Protein AF-A0ABD1GK56-F1 (afdb_monomer_lite)

Organism: Salvia divinorum (NCBI:txid28513)

Secondary structure (DSSP, 8-state):
-----EEEEEEESS------------------S---GGGSSPPPP-SB-HHHHHHH----TTS----EEEEEETTTEEEEEEE--TTSTTGGGS-TTS----HHHHHHHHHHHHHHHH-

pLDDT: mean 77.88, std 19.67, range [33.94, 94.75]

Sequence (119 aa):
MASSPTFCLRAFKEDPPHFCRQLTSTGDSSSSADTPIELKYPAFPMVMDINQIREILPHRFPFLLVDRVIEYNPGVSAVGIKNVTINDNFFPGHFPERPIMPGVLMVEVSHLIAFVARV

InterPro domains:
  IPR013114 Beta-hydroxydecanoyl thiol ester dehydrase, FabA/FabZ [PF07977] (57-108)
  IPR013114 Beta-hydroxydecanoyl thiol ester dehydrase, FabA/FabZ [PTHR30272] (30-108)
  IPR029069 HotDog domain superfamily [SSF54637] (46-113)

Foldseek 3Di:
DDQFPKDKDKAFDDDDDDPDDDPPPPDDDDDDPDDDPVVVDPDQAFDDAPVRLVVQDVDDPPLPQFGTWRDADAPGMTMTIGGDDCPRPCQCVCPVVDRDDDPVSVVSNNVSRVSVSHD

Radius of gyration: 17.29 Å; chains: 1; bounding box: 46×36×39 Å

Structure (mmCIF, N/CA/C/O backbone):
data_AF-A0ABD1GK56-F1
#
_entry.id   AF-A0ABD1GK56-F1
#
loop_
_atom_site.group_PDB
_atom_site.id
_atom_site.type_symbol
_atom_site.label_atom_id
_atom_site.label_alt_id
_atom_site.label_comp_id
_atom_site.label_asym_id
_atom_site.label_entity_id
_atom_site.label_seq_id
_atom_site.pdbx_PDB_ins_code
_atom_site.Cartn_x
_atom_site.Cartn_y
_atom_site.Cartn_z
_atom_site.occupancy
_atom_site.B_iso_or_equiv
_atom_site.auth_seq_id
_atom_site.auth_comp_id
_atom_site.auth_asym_id
_atom_site.auth_atom_id
_atom_site.pdbx_PDB_model_num
ATOM 1 N N . MET A 1 1 ? -1.661 -14.207 -17.311 1.00 33.94 1 MET A N 1
ATOM 2 C CA . MET A 1 1 ? -2.272 -14.667 -16.045 1.00 33.94 1 MET A CA 1
ATOM 3 C C . MET A 1 1 ? -1.159 -14.892 -15.030 1.00 33.94 1 MET A C 1
ATOM 5 O O . MET A 1 1 ? -0.719 -16.015 -14.847 1.00 33.94 1 MET A O 1
ATOM 9 N N . ALA A 1 2 ? -0.637 -13.818 -14.440 1.00 34.16 2 ALA A N 1
ATOM 10 C CA . ALA A 1 2 ? 0.231 -13.916 -13.274 1.00 34.16 2 ALA A CA 1
ATOM 11 C C . ALA A 1 2 ? -0.659 -13.582 -12.079 1.00 34.16 2 ALA A C 1
ATOM 13 O O . ALA A 1 2 ? -1.199 -12.480 -12.014 1.00 34.16 2 ALA A O 1
ATOM 14 N N . SER A 1 3 ? -0.903 -14.551 -11.201 1.00 39.44 3 SER A N 1
ATOM 15 C CA . SER A 1 3 ? -1.519 -14.285 -9.907 1.00 39.44 3 SER A CA 1
ATOM 16 C C . SER A 1 3 ? -0.588 -13.339 -9.153 1.00 39.44 3 SER A C 1
ATOM 18 O O . SER A 1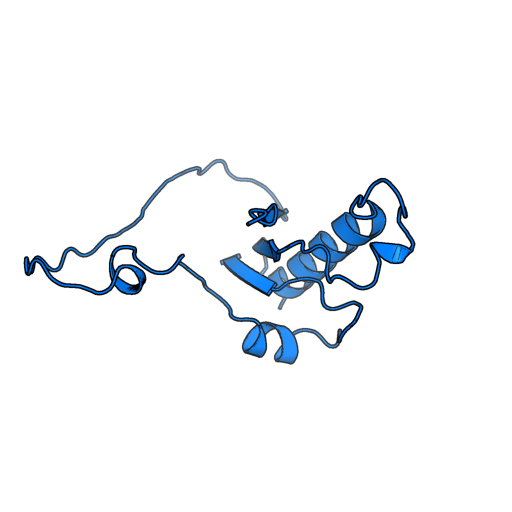 3 ? 0.487 -13.752 -8.718 1.00 39.44 3 SER A O 1
ATOM 20 N N . SER A 1 4 ? -0.960 -12.063 -9.073 1.00 42.34 4 SER A N 1
ATOM 21 C CA . SER A 1 4 ? -0.262 -11.076 -8.256 1.00 42.34 4 SER A CA 1
ATOM 22 C C . SER A 1 4 ? -0.091 -11.629 -6.840 1.00 42.34 4 SER A C 1
ATOM 24 O O . SER A 1 4 ? -1.094 -12.021 -6.240 1.00 42.34 4 SER A O 1
ATOM 26 N N . PRO A 1 5 ? 1.136 -11.707 -6.298 1.00 53.62 5 PRO A N 1
ATOM 27 C CA . PRO A 1 5 ? 1.323 -12.132 -4.923 1.00 53.62 5 PRO A CA 1
ATOM 28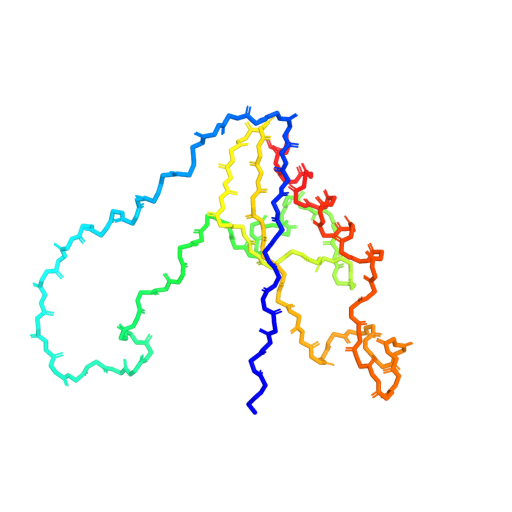 C C . PRO A 1 5 ? 0.653 -11.102 -4.007 1.00 53.62 5 PRO A C 1
ATOM 30 O O . PRO A 1 5 ? 1.059 -9.943 -3.936 1.00 53.62 5 PRO A O 1
ATOM 33 N N . THR A 1 6 ? -0.421 -11.516 -3.343 1.00 55.12 6 THR A N 1
ATOM 34 C CA . THR A 1 6 ? -1.092 -10.725 -2.313 1.00 55.12 6 THR A CA 1
ATOM 35 C C . THR A 1 6 ? -0.255 -10.799 -1.044 1.00 55.12 6 THR A C 1
ATOM 37 O O . THR A 1 6 ? -0.102 -11.877 -0.469 1.00 55.12 6 THR A O 1
ATOM 40 N N . PHE A 1 7 ? 0.299 -9.671 -0.602 1.00 57.84 7 PHE A N 1
ATOM 41 C CA . PHE A 1 7 ? 1.068 -9.620 0.637 1.00 57.84 7 PHE A CA 1
ATOM 42 C C . PHE A 1 7 ? 0.163 -9.117 1.769 1.00 57.84 7 PHE A C 1
ATOM 44 O O . PHE A 1 7 ? -0.370 -8.006 1.715 1.00 57.84 7 PHE A O 1
ATOM 51 N N . CYS A 1 8 ? -0.057 -9.971 2.770 1.00 58.06 8 CYS A N 1
ATOM 52 C CA . CYS A 1 8 ? -0.861 -9.669 3.952 1.00 58.06 8 CYS A CA 1
ATOM 53 C C . CYS A 1 8 ? 0.072 -9.222 5.081 1.00 58.06 8 CYS A C 1
ATOM 55 O O . CYS A 1 8 ? 0.890 -10.011 5.551 1.00 58.06 8 CYS A O 1
ATOM 57 N N . LEU A 1 9 ? -0.044 -7.965 5.510 1.00 60.28 9 LEU A N 1
ATOM 58 C CA . LEU A 1 9 ? 0.774 -7.374 6.571 1.00 60.28 9 LEU A CA 1
ATOM 59 C C . LEU A 1 9 ? -0.085 -7.131 7.812 1.00 60.28 9 LEU A C 1
ATOM 61 O O . LEU A 1 9 ? -1.179 -6.573 7.726 1.00 60.28 9 LEU A O 1
ATOM 65 N N . ARG A 1 10 ? 0.423 -7.550 8.972 1.00 62.69 10 ARG A N 1
ATOM 66 C CA . ARG A 1 10 ? -0.254 -7.457 10.270 1.00 62.69 10 ARG A CA 1
ATOM 67 C C . ARG A 1 10 ? 0.582 -6.600 11.217 1.00 62.69 10 ARG A C 1
ATOM 69 O O . ARG A 1 10 ? 1.753 -6.903 11.423 1.00 62.69 10 ARG A O 1
ATOM 76 N N . ALA A 1 11 ? -0.014 -5.543 11.768 1.00 62.75 11 ALA A N 1
ATOM 77 C CA . ALA A 1 11 ? 0.618 -4.655 12.745 1.00 62.75 11 ALA A CA 1
ATOM 78 C C . ALA A 1 11 ? -0.034 -4.844 14.126 1.00 62.75 11 ALA A C 1
ATOM 80 O O . ALA A 1 11 ? -1.258 -4.757 14.239 1.00 62.75 11 ALA A O 1
ATOM 81 N N . PHE A 1 12 ? 0.774 -5.090 15.164 1.00 56.38 12 PHE A N 1
ATOM 82 C CA . PHE A 1 12 ? 0.336 -5.344 16.544 1.00 56.38 12 PHE A CA 1
ATOM 83 C C . PHE A 1 12 ? 0.973 -4.377 17.540 1.00 56.38 12 PHE A C 1
ATOM 85 O O . PHE A 1 12 ? 2.115 -3.958 17.353 1.00 56.38 12 PHE A O 1
ATOM 92 N N . LYS A 1 13 ? 0.245 -4.075 18.623 1.00 48.84 13 LYS A N 1
ATOM 93 C CA . LYS A 1 13 ? 0.765 -3.344 19.782 1.00 48.84 13 LYS A CA 1
ATOM 94 C C . LYS A 1 13 ? 1.224 -4.256 20.931 1.00 48.84 13 LYS A C 1
ATOM 96 O O . LYS A 1 13 ? 2.251 -3.951 21.509 1.00 48.84 13 LYS A O 1
ATOM 101 N N . GLU A 1 14 ? 0.518 -5.351 21.219 1.00 42.97 14 GLU A N 1
ATOM 102 C CA . GLU A 1 14 ? 0.865 -6.430 22.171 1.00 42.97 14 GLU A CA 1
ATOM 103 C C . GLU A 1 14 ? -0.010 -7.660 21.813 1.00 42.97 14 GLU A C 1
ATOM 105 O O . GLU A 1 14 ? -1.193 -7.487 21.503 1.00 42.97 14 GLU A O 1
ATOM 110 N N . ASP A 1 15 ? 0.544 -8.880 21.824 1.00 51.22 15 ASP A N 1
ATOM 111 C CA . ASP A 1 15 ? -0.166 -10.124 21.461 1.00 51.22 15 ASP A CA 1
ATOM 112 C C . ASP A 1 15 ? -1.024 -10.683 22.614 1.00 51.22 15 ASP A C 1
ATOM 114 O O . ASP A 1 15 ? -0.551 -10.816 23.745 1.00 51.22 15 ASP A O 1
ATOM 118 N N . PRO A 1 16 ? -2.230 -11.193 22.307 1.00 45.28 16 PRO A N 1
ATOM 119 C CA . PRO A 1 16 ? -2.658 -12.469 22.875 1.00 45.28 16 PRO A CA 1
ATOM 120 C C . PRO A 1 16 ? -2.945 -13.518 21.778 1.00 45.28 16 PRO A C 1
ATOM 122 O O . PRO A 1 16 ? -3.365 -13.181 20.666 1.00 45.28 16 PRO A O 1
ATOM 125 N N . PRO A 1 17 ? -2.748 -14.821 22.068 1.00 54.50 17 PRO A N 1
ATOM 126 C CA . PRO A 1 17 ? -2.820 -15.880 21.073 1.00 54.50 17 PRO A CA 1
ATOM 127 C C . PRO A 1 17 ? -4.272 -16.301 20.844 1.00 54.50 17 PRO A C 1
ATOM 129 O O . PRO A 1 17 ? -4.761 -17.238 21.466 1.00 54.50 17 PRO A O 1
ATOM 132 N N . HIS A 1 18 ? -4.959 -15.660 19.903 1.00 39.25 18 HIS A N 1
ATOM 133 C CA . HIS A 1 18 ? -6.221 -16.187 19.383 1.00 39.25 18 HIS A CA 1
ATOM 134 C C . HIS A 1 18 ? -6.215 -16.201 17.858 1.00 39.25 18 HIS A C 1
ATOM 136 O O . HIS A 1 18 ? -6.817 -15.385 17.168 1.00 39.25 18 HIS A O 1
ATOM 142 N N . PHE A 1 19 ? -5.541 -17.220 17.330 1.00 57.88 19 PHE A N 1
ATOM 143 C CA . PHE A 1 19 ? -5.959 -17.854 16.091 1.00 57.88 19 PHE A CA 1
ATOM 144 C C . PHE A 1 19 ? -7.315 -18.530 16.356 1.00 57.88 19 PHE A C 1
ATOM 146 O O . PHE A 1 19 ? -7.363 -19.656 16.841 1.00 57.88 19 PHE A O 1
ATOM 153 N N . CYS A 1 20 ? -8.429 -17.842 16.096 1.00 39.88 20 CYS A N 1
ATOM 154 C CA . CYS A 1 20 ? -9.743 -18.484 16.050 1.00 39.88 20 CYS A CA 1
ATOM 155 C C . CYS A 1 20 ? -10.507 -18.022 14.812 1.00 39.88 20 CYS A C 1
ATOM 157 O O . CYS A 1 20 ? -11.093 -16.948 14.737 1.00 39.88 20 CYS A O 1
ATOM 159 N N . ARG A 1 21 ? -10.431 -18.895 13.814 1.00 62.25 21 ARG A N 1
ATOM 160 C CA . ARG A 1 21 ? -11.257 -18.984 12.619 1.00 62.25 21 ARG A CA 1
ATOM 161 C C . ARG A 1 21 ? -12.745 -18.920 12.987 1.00 62.25 21 ARG A C 1
ATOM 163 O O . ARG A 1 21 ? -13.291 -19.915 13.451 1.00 62.25 21 ARG A O 1
ATOM 170 N N . GLN A 1 22 ? -13.428 -17.833 12.648 1.00 39.88 22 GLN A N 1
ATOM 171 C CA . GLN A 1 22 ? -14.872 -17.880 12.424 1.00 39.88 22 GLN A CA 1
ATOM 172 C C . GLN A 1 22 ? -15.245 -17.112 11.154 1.00 39.88 22 GLN A C 1
ATOM 174 O O . GLN A 1 22 ? -15.504 -15.915 11.158 1.00 39.88 22 GLN A O 1
ATOM 179 N N . LEU A 1 23 ? -15.321 -17.862 10.053 1.00 42.66 23 LEU A N 1
ATOM 180 C CA . LEU A 1 23 ? -16.298 -17.588 9.009 1.00 42.66 23 LEU A CA 1
ATOM 181 C C . LEU A 1 23 ? -17.662 -17.927 9.616 1.00 42.66 23 LEU A C 1
ATOM 183 O O . LEU A 1 23 ? -18.062 -19.090 9.614 1.00 42.66 23 LEU A O 1
ATOM 187 N N . THR A 1 24 ? -18.374 -16.954 10.177 1.00 39.56 24 THR A N 1
ATOM 188 C CA . THR A 1 24 ? -19.814 -17.125 10.384 1.00 39.56 24 THR A CA 1
ATOM 189 C C . THR A 1 24 ? -20.487 -16.933 9.035 1.00 39.56 24 THR A C 1
ATOM 191 O O . THR A 1 24 ? -20.964 -15.853 8.699 1.00 39.56 24 THR A O 1
ATOM 194 N N . SER A 1 25 ? -20.486 -17.998 8.236 1.00 39.88 25 SER A N 1
ATOM 195 C CA . SER A 1 25 ? -21.480 -18.181 7.193 1.00 39.88 25 SER A CA 1
ATOM 196 C C . SER A 1 25 ? -22.819 -18.396 7.896 1.00 39.88 25 SER A C 1
ATOM 198 O O . SER A 1 25 ? -23.124 -19.512 8.320 1.00 39.88 25 SER A O 1
ATOM 200 N N . THR A 1 26 ? -23.618 -17.343 8.065 1.00 38.53 26 THR A N 1
ATOM 201 C CA . THR A 1 26 ? -25.067 -17.543 8.135 1.00 38.53 26 THR A CA 1
ATOM 202 C C . THR A 1 26 ? -25.458 -18.096 6.776 1.00 38.53 26 THR A C 1
ATOM 204 O O . THR A 1 26 ? -25.407 -17.397 5.765 1.00 38.53 26 THR A O 1
ATOM 207 N N . GLY A 1 27 ? -25.674 -19.408 6.741 1.00 44.19 27 GLY A N 1
ATOM 208 C CA . GLY A 1 27 ? -26.111 -20.094 5.546 1.00 44.19 27 GLY A CA 1
ATOM 209 C C . GLY A 1 27 ? -27.515 -19.635 5.200 1.00 44.19 27 GLY A C 1
ATOM 210 O O . GLY A 1 27 ? -28.435 -19.914 5.958 1.00 44.19 27 GLY A O 1
ATOM 211 N N . ASP A 1 28 ? -27.654 -19.010 4.038 1.00 36.00 28 ASP A N 1
ATOM 212 C CA . ASP A 1 28 ? -28.889 -19.085 3.279 1.00 36.00 28 ASP A CA 1
ATOM 213 C C . ASP A 1 28 ? -28.677 -20.083 2.145 1.00 36.00 28 ASP A C 1
ATOM 215 O O . ASP A 1 28 ? -27.941 -19.880 1.178 1.00 36.00 28 ASP A O 1
ATOM 219 N N . SER A 1 29 ? -29.308 -21.233 2.337 1.00 47.47 29 SER A N 1
ATOM 220 C CA . SER A 1 29 ? -29.490 -22.281 1.354 1.00 47.47 29 SER A CA 1
ATOM 221 C C . SER A 1 29 ? -30.408 -21.796 0.233 1.00 47.47 29 SER A C 1
ATOM 223 O O . SER A 1 29 ? -31.618 -21.700 0.422 1.00 47.47 29 SER A O 1
ATOM 225 N N . SER A 1 30 ? -29.864 -21.584 -0.962 1.00 42.25 30 SER A N 1
ATOM 226 C CA . SER A 1 30 ? -30.630 -21.773 -2.194 1.00 42.25 30 SER A CA 1
ATOM 227 C C . SER A 1 30 ? -29.722 -22.323 -3.291 1.00 42.25 30 SER A C 1
ATOM 229 O O . SER A 1 30 ? -28.639 -21.815 -3.569 1.00 42.25 30 SER A O 1
ATOM 231 N N . SER A 1 31 ? -30.144 -23.459 -3.833 1.00 52.56 31 SER A N 1
ATOM 232 C CA . SER A 1 31 ? -29.509 -24.177 -4.926 1.00 52.56 31 SER A CA 1
ATOM 233 C C . SER A 1 31 ? -30.139 -23.726 -6.240 1.00 52.56 31 SER A C 1
ATOM 235 O O . SER A 1 31 ? -31.345 -23.857 -6.431 1.00 52.56 31 SER A O 1
ATOM 237 N N . SER A 1 32 ? -29.325 -23.219 -7.163 1.00 49.56 32 SER A N 1
ATOM 238 C CA . SER A 1 32 ? -29.727 -23.001 -8.556 1.00 49.56 32 SER A CA 1
ATOM 239 C C . SER A 1 32 ? -28.480 -22.946 -9.440 1.00 49.56 32 SER A C 1
ATOM 241 O O . SER A 1 32 ? -27.531 -22.211 -9.187 1.00 49.56 32 SER A O 1
ATOM 243 N N . ALA A 1 33 ? -28.452 -23.822 -10.440 1.00 58.84 33 ALA A N 1
ATOM 244 C CA . ALA A 1 33 ? -27.248 -24.333 -11.088 1.00 58.84 33 ALA A CA 1
ATOM 245 C C . ALA A 1 33 ? -26.646 -23.444 -12.198 1.00 58.84 33 ALA A C 1
ATOM 247 O O . ALA A 1 33 ? -25.829 -23.945 -12.959 1.00 58.84 33 ALA A O 1
ATOM 248 N N . ASP A 1 34 ? -26.980 -22.151 -12.261 1.00 67.56 34 ASP A N 1
ATOM 249 C CA . ASP A 1 34 ? -26.478 -21.217 -13.288 1.00 67.56 34 ASP A CA 1
ATOM 250 C C . ASP A 1 34 ? -26.144 -19.835 -12.698 1.00 67.56 34 ASP A C 1
ATOM 252 O O . ASP A 1 34 ? -26.605 -18.793 -13.165 1.00 67.56 34 ASP A O 1
ATOM 256 N N . THR A 1 35 ? -25.342 -19.789 -11.634 1.00 71.56 35 THR A N 1
ATOM 257 C CA . THR A 1 35 ? -24.710 -18.524 -11.240 1.00 71.56 35 THR A CA 1
ATOM 258 C C . THR A 1 35 ? -23.485 -18.263 -12.126 1.00 71.56 35 THR A C 1
ATOM 260 O O . THR A 1 35 ? -22.671 -19.173 -12.327 1.00 71.56 35 THR A O 1
ATOM 263 N N . PRO A 1 36 ? -23.304 -17.036 -12.661 1.00 82.25 36 PRO A N 1
ATOM 264 C CA . PRO A 1 36 ? -22.041 -16.641 -13.274 1.00 82.25 36 PRO A CA 1
ATOM 265 C C . PRO A 1 36 ? -20.881 -16.977 -12.332 1.00 82.25 36 PRO A C 1
ATOM 267 O O . PRO A 1 36 ? -20.998 -16.793 -11.118 1.00 82.25 36 PRO A O 1
ATOM 270 N N . ILE A 1 37 ? -19.756 -17.450 -12.881 1.00 76.12 37 ILE A N 1
ATOM 271 C CA . ILE A 1 37 ? -18.562 -17.858 -12.109 1.00 76.12 37 ILE A CA 1
ATOM 272 C C . ILE A 1 37 ? -18.133 -16.803 -11.073 1.00 76.12 37 ILE A C 1
ATOM 274 O O . ILE A 1 37 ? -17.598 -17.153 -10.024 1.00 76.12 37 ILE A O 1
ATOM 278 N N . GLU A 1 38 ? -18.415 -15.531 -11.338 1.00 76.75 38 GLU A N 1
ATOM 279 C CA . GLU A 1 38 ? -18.109 -14.381 -10.486 1.00 76.75 38 GLU A CA 1
ATOM 280 C C . GLU A 1 38 ? -18.854 -14.383 -9.138 1.00 76.75 38 GLU A C 1
ATOM 282 O O . GLU A 1 38 ? -18.302 -13.918 -8.147 1.00 76.75 38 GLU A O 1
ATOM 287 N N . LEU A 1 39 ? -20.067 -14.947 -9.067 1.00 75.06 39 LEU A N 1
ATOM 288 C CA . LEU A 1 39 ? -20.865 -15.044 -7.831 1.00 75.06 39 LEU A CA 1
ATOM 289 C C . LEU A 1 39 ? -20.707 -16.394 -7.122 1.00 75.06 39 LEU A C 1
ATOM 291 O O . LEU A 1 39 ? -21.282 -16.617 -6.058 1.00 75.06 39 LEU A O 1
ATOM 295 N N . LYS A 1 40 ? -19.933 -17.313 -7.710 1.00 78.62 40 LYS A N 1
ATOM 296 C CA . LYS A 1 40 ? -19.727 -18.665 -7.178 1.00 78.62 40 LYS A CA 1
ATOM 297 C C . LYS A 1 40 ? -18.940 -18.671 -5.865 1.00 78.62 40 LYS A C 1
ATOM 299 O O . LYS A 1 40 ? -19.060 -19.616 -5.088 1.00 78.62 40 LYS A O 1
ATOM 304 N N . TYR A 1 41 ? -18.138 -17.637 -5.622 1.00 77.12 41 TYR A N 1
ATOM 305 C CA . TYR A 1 41 ? -17.342 -17.496 -4.410 1.00 77.12 41 TYR A CA 1
ATOM 306 C C . TYR A 1 41 ? -17.770 -16.238 -3.660 1.00 77.12 41 TYR A C 1
ATOM 308 O O . TYR A 1 41 ? -17.917 -15.187 -4.288 1.00 77.12 41 TYR A O 1
ATOM 316 N N . PRO A 1 42 ? -17.956 -16.310 -2.329 1.00 74.94 42 PRO A N 1
ATOM 317 C CA . PRO A 1 42 ? -18.201 -15.110 -1.552 1.00 74.94 42 PRO A CA 1
ATOM 318 C C . PRO A 1 42 ? -17.010 -14.165 -1.715 1.00 74.94 42 PRO A C 1
ATOM 320 O O . PRO A 1 42 ? -15.852 -14.599 -1.727 1.00 74.94 42 PRO A O 1
ATOM 323 N N . ALA A 1 43 ? -17.297 -12.871 -1.849 1.00 74.19 43 ALA A N 1
ATOM 324 C CA . ALA A 1 43 ? -16.258 -11.855 -1.854 1.00 74.19 43 ALA A CA 1
ATOM 325 C C . ALA A 1 43 ? -15.404 -11.983 -0.583 1.00 74.19 43 ALA A C 1
ATOM 327 O O . ALA A 1 43 ? -15.909 -12.315 0.492 1.00 74.19 43 ALA A O 1
ATOM 328 N N . PHE A 1 44 ? -14.100 -11.733 -0.711 1.00 73.44 44 PHE A N 1
ATOM 329 C CA . PHE A 1 44 ? -13.201 -11.768 0.440 1.00 73.44 44 PHE A CA 1
ATOM 330 C C . PHE A 1 44 ? -13.705 -10.787 1.511 1.00 73.44 44 PHE A C 1
ATOM 332 O O . PHE A 1 44 ? -13.969 -9.631 1.167 1.00 73.44 44 PHE A O 1
ATOM 339 N N . PRO A 1 45 ? -13.840 -11.208 2.783 1.00 78.69 45 PRO A N 1
ATOM 340 C CA . PRO A 1 45 ? -14.307 -10.318 3.834 1.00 78.69 45 PRO A CA 1
ATOM 341 C C . PRO A 1 45 ? -13.332 -9.146 3.971 1.00 78.69 45 PRO A C 1
ATOM 343 O O . PRO A 1 45 ? -12.121 -9.339 4.100 1.00 78.69 45 PRO A O 1
ATOM 346 N N . MET A 1 46 ? -13.866 -7.929 3.902 1.00 82.31 46 MET A N 1
ATOM 347 C CA . MET A 1 46 ? -13.109 -6.688 4.035 1.00 82.31 46 MET A CA 1
ATOM 348 C C . MET A 1 46 ? -13.819 -5.755 5.010 1.00 82.31 46 MET A C 1
ATOM 350 O O . MET A 1 46 ? -15.038 -5.608 4.954 1.00 82.31 46 MET A O 1
ATOM 354 N N . VAL A 1 47 ? -13.047 -5.139 5.902 1.00 89.75 47 VAL A N 1
ATOM 355 C CA . VAL A 1 47 ? -13.548 -4.201 6.916 1.00 89.75 47 VAL A CA 1
ATOM 356 C C . VAL A 1 47 ? -13.502 -2.774 6.385 1.00 89.75 47 VAL A C 1
ATOM 358 O O . VAL A 1 47 ? -14.445 -2.019 6.605 1.00 89.75 47 VAL A O 1
ATOM 361 N N . MET A 1 48 ? -12.430 -2.414 5.666 1.00 90.12 48 MET A N 1
ATOM 362 C CA . MET A 1 48 ? -12.301 -1.101 5.030 1.00 90.12 48 MET A CA 1
ATOM 363 C C . MET A 1 48 ? -11.838 -1.185 3.576 1.00 90.12 48 MET A C 1
ATOM 365 O O . MET A 1 48 ? -10.916 -1.942 3.244 1.00 90.12 48 MET A O 1
ATOM 369 N N . ASP A 1 49 ? -12.468 -0.365 2.736 1.00 91.88 49 ASP A N 1
ATOM 370 C CA . ASP A 1 49 ? -12.137 -0.179 1.321 1.00 91.88 49 ASP A CA 1
ATOM 371 C C . ASP A 1 49 ? -11.146 0.974 1.098 1.00 91.88 49 ASP A C 1
ATOM 373 O O . ASP A 1 49 ? -10.953 1.841 1.953 1.00 91.88 49 ASP A O 1
ATOM 377 N N . ILE A 1 50 ? -10.549 1.027 -0.093 1.00 91.88 50 ILE A N 1
ATOM 378 C CA . ILE A 1 50 ? -9.575 2.047 -0.486 1.00 91.88 50 ILE A CA 1
ATOM 379 C C . ILE A 1 50 ? -10.113 3.474 -0.336 1.00 91.88 50 ILE A C 1
ATOM 381 O O . ILE A 1 50 ? -9.361 4.378 0.022 1.00 91.88 50 ILE A O 1
ATOM 385 N N . ASN A 1 51 ? -11.408 3.695 -0.578 1.00 93.25 51 ASN A N 1
ATOM 386 C CA . ASN A 1 51 ? -12.017 5.020 -0.452 1.00 93.25 51 ASN A CA 1
ATOM 387 C C . ASN A 1 51 ? -12.002 5.510 1.001 1.00 93.25 51 ASN A C 1
ATOM 389 O O . ASN A 1 51 ? -11.582 6.635 1.256 1.00 93.25 51 ASN A O 1
ATOM 393 N N . GLN A 1 52 ? -12.331 4.633 1.951 1.00 92.56 52 GLN A N 1
ATOM 394 C CA . GLN A 1 52 ? -12.276 4.936 3.385 1.00 92.56 52 GLN A CA 1
ATOM 395 C C . GLN A 1 52 ? -10.828 5.158 3.842 1.00 92.56 52 GLN A C 1
ATOM 397 O O . GLN A 1 52 ? -10.524 6.119 4.544 1.00 92.56 52 GLN A O 1
ATOM 402 N N . ILE A 1 53 ? -9.896 4.324 3.371 1.00 92.94 53 ILE A N 1
ATOM 403 C CA . ILE A 1 53 ? -8.466 4.460 3.688 1.00 92.94 53 ILE A CA 1
ATOM 404 C C . ILE A 1 53 ? -7.911 5.810 3.196 1.00 92.94 53 ILE A C 1
ATOM 406 O O . ILE A 1 53 ? -7.089 6.424 3.875 1.00 92.94 53 ILE A O 1
ATOM 410 N N . ARG A 1 54 ? -8.367 6.311 2.041 1.00 93.56 54 ARG A N 1
ATOM 411 C CA . ARG A 1 54 ? -7.945 7.607 1.469 1.00 93.56 54 ARG A CA 1
ATOM 412 C C . ARG A 1 54 ? -8.436 8.826 2.249 1.00 93.56 54 ARG A C 1
ATOM 414 O O . ARG A 1 54 ? -7.826 9.892 2.123 1.00 93.56 54 ARG A O 1
ATOM 421 N N . GLU A 1 55 ? -9.536 8.691 2.980 1.00 93.62 55 GLU A N 1
ATOM 422 C CA . GLU A 1 55 ? -10.062 9.734 3.866 1.00 93.62 55 GLU A CA 1
ATOM 423 C C . GLU A 1 55 ? -9.264 9.796 5.171 1.00 93.62 55 GLU A C 1
ATOM 425 O O . GLU A 1 55 ? -8.985 10.882 5.671 1.00 93.62 55 GLU A O 1
ATOM 430 N N . ILE A 1 56 ? -8.833 8.636 5.674 1.00 92.31 56 ILE A N 1
ATOM 431 C CA . ILE A 1 56 ? -8.047 8.511 6.907 1.00 92.31 56 ILE A CA 1
ATOM 432 C C . ILE A 1 56 ? -6.583 8.918 6.683 1.00 92.31 56 ILE A C 1
ATOM 434 O O . ILE A 1 56 ? -5.991 9.634 7.491 1.00 92.31 56 ILE A O 1
ATOM 438 N N . LEU A 1 57 ? -5.972 8.446 5.591 1.00 93.19 57 LEU A N 1
ATOM 439 C CA . LEU A 1 57 ? -4.563 8.683 5.286 1.00 93.19 57 LEU A CA 1
ATOM 440 C C . LEU A 1 57 ? -4.385 9.892 4.353 1.00 93.19 57 LEU A C 1
ATOM 442 O O . LEU A 1 57 ? -5.016 9.953 3.294 1.00 93.19 57 LEU A O 1
ATOM 446 N N . PRO A 1 58 ? -3.432 10.802 4.638 1.00 93.75 58 PRO A N 1
ATOM 447 C CA . PRO A 1 58 ? -3.098 11.895 3.722 1.00 93.75 58 PRO A CA 1
ATOM 448 C C . PRO A 1 58 ? -2.302 11.420 2.491 1.00 93.75 58 PRO A C 1
ATOM 450 O O . PRO A 1 58 ? -2.202 12.140 1.499 1.00 93.75 58 PRO A O 1
ATOM 453 N N . HIS A 1 59 ? -1.743 10.205 2.529 1.00 93.44 59 HIS A N 1
ATOM 454 C CA . HIS A 1 59 ? -0.914 9.640 1.465 1.00 93.44 59 HIS A CA 1
ATOM 455 C C . HIS A 1 59 ? -1.709 9.443 0.166 1.00 93.44 59 HIS A C 1
ATOM 457 O O . HIS A 1 59 ? -2.868 9.020 0.167 1.00 93.44 59 HIS A O 1
ATOM 463 N N . ARG A 1 60 ? -1.081 9.746 -0.970 1.00 93.88 60 ARG A N 1
ATOM 464 C CA . ARG A 1 60 ? -1.642 9.564 -2.317 1.00 93.88 60 ARG A CA 1
ATOM 465 C C . ARG A 1 60 ? -0.670 8.767 -3.174 1.00 93.88 60 ARG A C 1
ATOM 467 O O . ARG A 1 60 ? 0.465 8.520 -2.768 1.00 93.88 60 ARG A O 1
ATOM 474 N N . PHE A 1 61 ? -1.121 8.349 -4.354 1.00 90.81 61 PHE A N 1
ATOM 475 C CA . 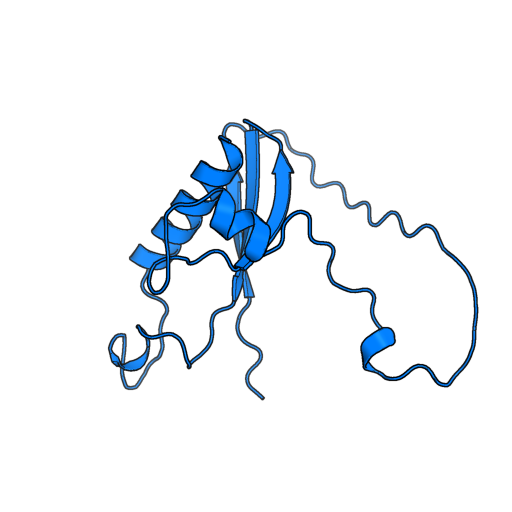PHE A 1 61 ? -0.231 7.753 -5.347 1.00 90.81 61 PHE A CA 1
ATOM 476 C C . PHE A 1 61 ? 0.991 8.671 -5.557 1.00 90.81 61 PHE A C 1
ATOM 478 O O . PHE A 1 61 ? 0.787 9.875 -5.735 1.00 90.81 61 PHE A O 1
ATOM 485 N N . PRO A 1 62 ? 2.233 8.153 -5.513 1.00 91.06 62 PRO A N 1
ATOM 486 C CA . PRO A 1 62 ? 2.627 6.735 -5.527 1.00 91.06 62 PRO A CA 1
ATOM 487 C C . PRO A 1 62 ? 2.910 6.068 -4.162 1.00 91.06 62 PRO A C 1
ATOM 489 O O . PRO A 1 62 ? 3.357 4.927 -4.140 1.00 91.06 62 PRO A O 1
ATOM 492 N N . PHE A 1 63 ? 2.658 6.734 -3.031 1.00 92.94 63 PHE A N 1
ATOM 493 C CA . PHE A 1 63 ? 2.988 6.225 -1.685 1.00 92.94 63 PHE A CA 1
ATOM 494 C C . PHE A 1 63 ? 1.781 5.735 -0.871 1.00 92.94 63 PHE A C 1
ATOM 496 O O . PHE A 1 63 ? 1.928 5.354 0.287 1.00 92.94 63 PHE A O 1
ATOM 503 N N . LEU A 1 64 ? 0.580 5.699 -1.454 1.00 93.19 64 LEU A N 1
ATOM 504 C CA . LEU A 1 64 ? -0.553 4.991 -0.858 1.00 93.19 64 LEU A CA 1
ATOM 505 C C . LEU A 1 64 ? -0.437 3.495 -1.181 1.00 93.19 64 LEU A C 1
ATOM 507 O O . LEU A 1 64 ? -0.815 3.056 -2.265 1.00 93.19 64 LEU A O 1
ATOM 511 N N . LEU A 1 65 ? 0.132 2.731 -0.249 1.00 93.62 65 LEU A N 1
ATOM 512 C CA . LEU A 1 65 ? 0.506 1.327 -0.455 1.00 93.62 65 LEU A CA 1
ATOM 513 C C . LEU A 1 65 ? -0.380 0.333 0.310 1.00 93.62 65 LEU A C 1
ATOM 515 O O . LEU A 1 65 ? 0.013 -0.812 0.491 1.00 93.62 65 LEU A O 1
ATOM 519 N N . VAL A 1 66 ? -1.562 0.744 0.763 1.00 93.38 66 VAL A N 1
ATOM 520 C CA . VAL A 1 66 ? -2.546 -0.144 1.399 1.00 93.38 66 VAL A CA 1
ATOM 521 C C . VAL A 1 66 ? -3.795 -0.138 0.536 1.00 93.38 66 VAL A C 1
ATOM 523 O O . VAL A 1 66 ? -4.355 0.929 0.299 1.00 93.38 66 VAL A O 1
ATOM 526 N N . ASP A 1 67 ? -4.226 -1.311 0.073 1.00 92.38 67 ASP A N 1
ATOM 527 C CA . ASP A 1 67 ? -5.376 -1.411 -0.830 1.00 92.38 67 ASP A CA 1
ATOM 528 C C . ASP A 1 67 ? -6.679 -1.685 -0.072 1.00 92.38 67 ASP A C 1
ATOM 530 O O . ASP A 1 67 ? -7.739 -1.209 -0.468 1.00 92.38 67 ASP A O 1
ATOM 534 N N . ARG A 1 68 ? -6.615 -2.483 1.000 1.00 91.62 68 ARG A N 1
ATOM 535 C CA . ARG A 1 68 ? -7.774 -2.857 1.828 1.00 91.62 68 ARG A CA 1
ATOM 536 C C . ARG A 1 68 ? -7.349 -3.319 3.217 1.00 91.62 68 ARG A C 1
ATOM 538 O O . ARG A 1 68 ? -6.226 -3.794 3.389 1.00 91.62 68 ARG A O 1
ATOM 545 N N . VAL A 1 69 ? -8.266 -3.246 4.180 1.00 92.38 69 VAL A N 1
ATOM 546 C CA . VAL A 1 69 ? -8.077 -3.757 5.549 1.00 92.38 69 VAL A CA 1
ATOM 547 C C . VAL A 1 69 ? -9.046 -4.907 5.803 1.00 92.38 69 VAL A C 1
ATOM 549 O O . VAL A 1 69 ? -10.243 -4.781 5.545 1.00 92.38 69 VAL A O 1
ATOM 552 N N . ILE A 1 70 ? -8.522 -6.034 6.288 1.00 91.50 70 ILE A N 1
ATOM 553 C CA . ILE A 1 70 ? -9.293 -7.262 6.553 1.00 91.50 70 ILE A CA 1
ATOM 554 C C . ILE A 1 70 ? -9.624 -7.454 8.035 1.00 91.50 70 ILE A C 1
ATOM 556 O O . ILE A 1 70 ? -10.596 -8.125 8.357 1.00 91.50 70 ILE A O 1
ATOM 560 N N . GLU A 1 71 ? -8.835 -6.866 8.931 1.00 89.88 71 GLU A N 1
ATOM 561 C CA . GLU A 1 71 ? -9.041 -6.913 10.379 1.00 89.88 71 GLU A CA 1
ATOM 562 C C . GLU A 1 71 ? -8.672 -5.546 10.955 1.00 89.88 71 GLU A C 1
ATOM 564 O O . GLU A 1 71 ? -7.644 -4.974 10.583 1.00 89.88 71 GLU A O 1
ATOM 569 N N . TYR A 1 72 ? -9.499 -5.015 11.851 1.00 89.88 72 TYR A N 1
ATOM 570 C CA . TYR A 1 72 ? -9.285 -3.709 12.463 1.00 89.88 72 TYR A CA 1
ATOM 571 C C . TYR A 1 72 ? -9.758 -3.728 13.918 1.00 89.88 72 TYR A C 1
ATOM 573 O O . TYR A 1 72 ? -10.945 -3.898 14.186 1.00 89.88 72 TYR A O 1
ATOM 581 N N . ASN A 1 73 ? -8.809 -3.555 14.839 1.00 88.56 73 ASN A N 1
ATOM 582 C CA . ASN A 1 73 ? -9.021 -3.439 16.276 1.00 88.56 73 ASN A CA 1
ATOM 583 C C . ASN A 1 73 ? -8.479 -2.069 16.733 1.00 88.56 73 ASN A C 1
ATOM 585 O O . ASN A 1 73 ? -7.256 -1.908 16.855 1.00 88.56 73 ASN A O 1
ATOM 589 N N . PRO A 1 74 ? -9.350 -1.074 16.977 1.00 88.75 74 PRO A N 1
ATOM 590 C CA . PRO A 1 74 ? -8.935 0.307 17.211 1.00 88.75 74 PRO A CA 1
ATOM 591 C C . PRO A 1 74 ? -7.998 0.418 18.419 1.00 88.75 74 PRO A C 1
ATOM 593 O O . PRO A 1 74 ? -8.281 -0.085 19.506 1.00 88.75 74 PRO A O 1
ATOM 596 N N . GLY A 1 75 ? -6.849 1.063 18.221 1.00 88.19 75 GLY A N 1
ATOM 597 C CA . GLY A 1 75 ? -5.810 1.256 19.232 1.00 88.19 75 GLY A CA 1
ATOM 598 C C . GLY A 1 75 ? -4.935 0.031 19.534 1.00 88.19 75 GLY A C 1
ATOM 599 O O . GLY A 1 75 ? -3.974 0.172 20.297 1.00 88.19 75 GLY A O 1
ATOM 600 N N . VAL A 1 76 ? -5.227 -1.136 18.943 1.00 89.38 76 VAL A N 1
ATOM 601 C CA . VAL A 1 76 ? -4.563 -2.416 19.252 1.00 89.38 76 VAL A CA 1
ATOM 602 C C . VAL A 1 76 ? -3.843 -3.005 18.039 1.00 89.38 76 VAL A C 1
ATOM 604 O O . VAL A 1 76 ? -2.633 -3.230 18.102 1.00 89.38 76 VAL A O 1
ATOM 607 N N . SER A 1 77 ? -4.559 -3.281 16.946 1.00 88.00 77 SER A N 1
ATOM 608 C CA . SER A 1 77 ? -3.988 -3.937 15.765 1.00 88.00 77 SER A CA 1
ATOM 609 C C . SER A 1 77 ? -4.810 -3.698 14.503 1.00 88.00 77 SER A C 1
ATOM 611 O O . SER A 1 77 ? -6.019 -3.480 14.550 1.00 88.00 77 SER A O 1
ATOM 613 N N . ALA A 1 78 ? -4.154 -3.770 13.349 1.00 92.06 78 ALA A N 1
ATOM 614 C CA . ALA A 1 78 ? -4.832 -3.819 12.060 1.00 92.06 78 ALA A CA 1
ATOM 615 C C . ALA A 1 78 ? -4.091 -4.759 11.106 1.00 92.06 78 ALA A C 1
ATOM 617 O O . ALA A 1 78 ? -2.865 -4.904 11.168 1.00 92.06 78 ALA A O 1
ATOM 618 N N . VAL A 1 79 ? -4.846 -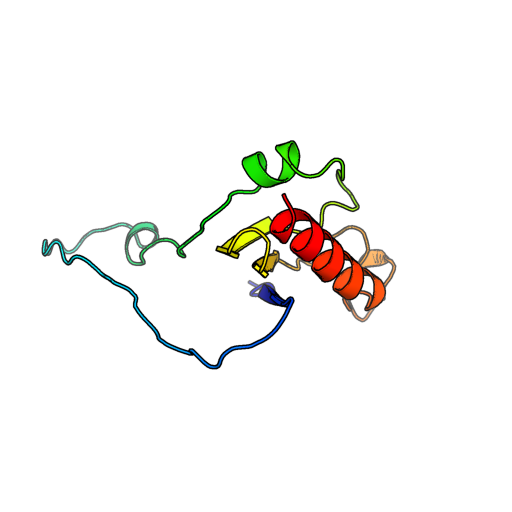5.393 10.210 1.00 91.75 79 VAL A N 1
ATOM 619 C CA . VAL A 1 79 ? -4.317 -6.256 9.153 1.00 91.75 79 VAL A CA 1
ATOM 620 C C . VAL A 1 79 ? -4.747 -5.709 7.807 1.00 91.75 79 VAL A C 1
ATOM 622 O O . VAL A 1 79 ? -5.937 -5.657 7.490 1.00 91.75 79 VAL A O 1
ATOM 625 N N . GLY A 1 80 ? -3.762 -5.308 7.013 1.00 91.88 80 GLY A N 1
ATOM 626 C CA . GLY A 1 80 ? -3.957 -4.750 5.685 1.00 91.88 80 GLY A CA 1
ATOM 627 C C . GLY A 1 80 ? -3.396 -5.651 4.597 1.00 91.88 80 GLY A C 1
ATOM 628 O O . GLY A 1 80 ? -2.514 -6.483 4.818 1.00 91.88 80 GLY A O 1
ATOM 629 N N . ILE A 1 81 ? -3.912 -5.455 3.391 1.00 92.31 81 ILE A N 1
ATOM 630 C CA . ILE A 1 81 ? -3.444 -6.126 2.187 1.00 92.31 81 ILE A CA 1
ATOM 631 C C . ILE A 1 81 ? -2.923 -5.080 1.206 1.00 92.31 81 ILE A C 1
ATOM 633 O O . ILE A 1 81 ? -3.604 -4.092 0.910 1.00 92.31 81 ILE A O 1
ATOM 637 N N . LYS A 1 82 ? -1.736 -5.357 0.659 1.00 91.94 82 LYS A N 1
ATOM 638 C CA . LYS A 1 82 ? -1.201 -4.706 -0.537 1.00 91.94 82 LYS A CA 1
ATOM 639 C C . LYS A 1 82 ? -1.109 -5.735 -1.658 1.00 91.94 82 LYS A C 1
ATOM 641 O O . LYS A 1 82 ? -0.411 -6.744 -1.544 1.00 91.94 82 LYS A O 1
ATOM 646 N N . ASN A 1 83 ? -1.819 -5.476 -2.746 1.00 92.31 83 ASN A N 1
ATOM 647 C CA . ASN A 1 83 ? -1.683 -6.211 -3.988 1.00 92.31 83 ASN A CA 1
ATOM 648 C C . ASN A 1 83 ? -0.475 -5.678 -4.749 1.00 92.31 83 ASN A C 1
ATOM 650 O O . ASN A 1 83 ? -0.350 -4.478 -4.995 1.00 92.31 83 ASN A O 1
ATOM 654 N N . VAL A 1 84 ? 0.410 -6.593 -5.121 1.00 91.94 84 VAL A N 1
ATOM 655 C CA . VAL A 1 84 ? 1.633 -6.278 -5.850 1.00 91.94 84 VAL A CA 1
ATOM 656 C C . VAL A 1 84 ? 1.441 -6.664 -7.311 1.00 91.94 84 VAL A C 1
ATOM 658 O O . VAL A 1 84 ? 1.153 -7.821 -7.625 1.00 91.94 84 VAL A O 1
ATOM 661 N N . THR A 1 85 ? 1.577 -5.705 -8.224 1.00 91.50 85 THR A N 1
ATOM 662 C CA . THR A 1 85 ? 1.387 -5.923 -9.663 1.00 91.50 85 THR A CA 1
ATOM 663 C C . THR A 1 85 ? 2.570 -5.398 -10.457 1.00 91.50 85 THR A C 1
ATOM 665 O O . THR A 1 85 ? 3.169 -4.395 -10.100 1.00 91.50 85 THR A O 1
ATOM 668 N N . ILE A 1 86 ? 2.887 -6.026 -11.591 1.00 90.19 86 ILE A N 1
ATOM 669 C CA . ILE A 1 86 ? 3.989 -5.578 -12.460 1.00 90.19 86 ILE A CA 1
ATOM 670 C C . ILE A 1 86 ? 3.808 -4.135 -12.969 1.00 90.19 86 ILE A C 1
ATOM 672 O O . ILE A 1 86 ? 4.768 -3.502 -13.389 1.00 90.19 86 ILE A O 1
ATOM 676 N N . ASN A 1 87 ? 2.577 -3.617 -12.912 1.00 91.19 87 ASN A N 1
ATOM 677 C CA . ASN A 1 87 ? 2.235 -2.247 -13.282 1.00 91.19 87 ASN A CA 1
ATOM 678 C C . ASN A 1 87 ? 2.559 -1.203 -12.187 1.00 91.19 87 ASN A C 1
ATOM 680 O O . ASN A 1 87 ? 2.316 -0.017 -12.398 1.00 91.19 87 ASN A O 1
ATOM 684 N N . ASP A 1 88 ? 3.062 -1.606 -11.012 1.00 90.81 88 ASP A N 1
ATOM 685 C CA . ASP A 1 88 ? 3.502 -0.653 -9.988 1.00 90.81 88 ASP A CA 1
ATOM 686 C C . ASP A 1 88 ? 4.743 0.132 -10.464 1.00 90.81 88 ASP A C 1
ATOM 688 O O . ASP A 1 88 ? 5.656 -0.398 -11.102 1.00 90.81 88 ASP A O 1
ATOM 692 N N . ASN A 1 89 ? 4.794 1.423 -10.125 1.00 91.06 89 ASN A N 1
ATOM 693 C CA . ASN A 1 89 ? 5.756 2.381 -10.682 1.00 91.06 89 ASN A CA 1
ATOM 694 C C . ASN A 1 89 ? 7.233 2.109 -10.333 1.00 91.06 89 ASN A C 1
ATOM 696 O O . ASN A 1 89 ? 8.119 2.640 -11.000 1.00 91.06 89 ASN A O 1
ATOM 700 N N . PHE A 1 90 ? 7.511 1.322 -9.293 1.00 90.69 90 PHE A N 1
ATOM 701 C CA . PHE A 1 90 ? 8.868 1.030 -8.824 1.00 90.69 90 PHE A CA 1
ATOM 702 C C . PHE A 1 90 ? 9.500 -0.189 -9.508 1.00 90.69 90 PHE A C 1
ATOM 704 O O . PHE A 1 90 ? 10.721 -0.328 -9.479 1.00 90.69 90 PHE A O 1
ATOM 711 N N . PHE A 1 91 ? 8.718 -1.050 -10.168 1.00 92.56 91 PHE A N 1
ATOM 712 C CA . PHE A 1 91 ? 9.257 -2.250 -10.816 1.00 92.56 91 PHE A CA 1
ATOM 713 C C . PHE A 1 91 ? 10.188 -1.993 -12.008 1.00 92.56 91 PHE A C 1
ATOM 715 O O . PHE A 1 91 ? 11.199 -2.693 -12.089 1.00 92.56 91 PHE A O 1
ATOM 722 N N . PRO A 1 92 ? 9.960 -0.986 -12.880 1.00 90.88 92 PRO A N 1
ATOM 723 C CA . PRO A 1 92 ? 10.899 -0.672 -13.959 1.00 90.88 92 PRO A CA 1
ATOM 724 C C . PRO A 1 92 ? 12.319 -0.355 -13.465 1.00 90.88 92 PRO A C 1
ATOM 726 O O . PRO A 1 92 ? 13.285 -0.599 -14.181 1.00 90.88 92 PRO A O 1
ATOM 729 N N . GLY A 1 93 ? 12.450 0.175 -12.242 1.00 89.81 93 GLY A N 1
ATOM 730 C CA . GLY A 1 93 ? 13.733 0.521 -11.626 1.00 89.81 93 GLY A CA 1
ATOM 731 C C . GLY A 1 93 ? 14.258 -0.486 -10.597 1.00 89.81 93 GLY A C 1
ATOM 732 O O . GLY A 1 93 ? 15.386 -0.325 -10.139 1.00 89.81 93 GLY A O 1
ATOM 733 N N . HIS A 1 94 ? 13.481 -1.505 -10.210 1.00 90.62 94 HIS A N 1
ATOM 734 C CA . HIS A 1 94 ? 13.812 -2.376 -9.075 1.00 90.62 94 HIS A CA 1
ATOM 735 C C . HIS A 1 94 ? 13.347 -3.832 -9.292 1.00 90.62 94 HIS A C 1
ATOM 737 O O . HIS A 1 94 ? 12.363 -4.297 -8.723 1.00 90.62 94 HIS A O 1
ATOM 743 N N . PHE A 1 95 ? 14.002 -4.631 -10.124 1.00 90.75 95 PHE A N 1
ATOM 744 C CA . PHE A 1 95 ? 15.108 -4.363 -11.044 1.00 90.75 95 PHE A CA 1
ATOM 745 C C . PHE A 1 95 ? 14.650 -4.753 -12.464 1.00 90.75 95 PHE A C 1
ATOM 747 O O . PHE A 1 95 ? 13.814 -5.651 -12.579 1.00 90.75 95 PHE A O 1
ATOM 754 N N . PRO A 1 96 ? 15.201 -4.169 -13.547 1.00 87.62 96 PRO A N 1
ATOM 755 C CA . PRO A 1 96 ? 14.687 -4.367 -14.911 1.00 87.62 96 PRO A CA 1
ATOM 756 C C . PRO A 1 96 ? 14.494 -5.830 -15.350 1.00 87.62 96 PRO A C 1
ATOM 758 O O . PRO A 1 96 ? 13.515 -6.152 -16.013 1.00 87.62 96 PRO A O 1
ATOM 761 N N . GLU A 1 97 ? 15.392 -6.734 -14.951 1.00 91.31 97 GLU A N 1
ATOM 762 C CA . GLU A 1 97 ? 15.308 -8.170 -15.280 1.00 91.31 97 GLU A CA 1
ATOM 763 C C . GLU A 1 97 ? 14.666 -9.018 -14.168 1.00 91.31 97 GLU A C 1
ATOM 765 O O . GLU A 1 97 ? 14.406 -10.208 -14.344 1.00 91.31 97 GLU A O 1
ATOM 770 N N . ARG A 1 98 ? 14.442 -8.426 -12.991 1.00 90.56 98 ARG A N 1
ATOM 771 C CA . ARG A 1 98 ? 13.949 -9.101 -11.786 1.00 90.56 98 ARG A CA 1
ATOM 772 C C . ARG A 1 98 ? 13.042 -8.156 -10.993 1.00 90.56 98 ARG A C 1
ATOM 774 O O . ARG A 1 98 ? 13.548 -7.447 -10.121 1.00 90.56 98 ARG A O 1
ATOM 781 N N . PRO A 1 99 ? 11.723 -8.142 -11.253 1.00 90.50 99 PRO A N 1
ATOM 782 C CA . PRO A 1 99 ? 10.795 -7.293 -10.517 1.00 90.50 99 PRO A CA 1
ATOM 783 C C . PRO A 1 99 ? 10.703 -7.777 -9.065 1.00 90.50 99 PRO A C 1
ATOM 785 O O . PRO A 1 99 ? 10.125 -8.824 -8.777 1.00 90.50 99 PRO A O 1
ATOM 788 N N . ILE A 1 100 ? 11.308 -7.026 -8.147 1.00 91.88 100 ILE A N 1
ATOM 789 C CA . ILE A 1 100 ? 11.350 -7.333 -6.715 1.00 91.88 100 ILE A CA 1
ATOM 790 C C . ILE A 1 100 ? 10.756 -6.140 -5.981 1.00 91.88 100 ILE A C 1
ATOM 792 O O . ILE A 1 100 ? 11.155 -5.007 -6.218 1.00 91.88 100 ILE A O 1
ATOM 796 N N . MET A 1 101 ? 9.806 -6.365 -5.078 1.00 92.00 101 MET A N 1
ATOM 797 C CA . MET A 1 101 ? 9.273 -5.267 -4.274 1.00 92.00 101 MET A CA 1
ATOM 798 C C . MET A 1 101 ? 10.378 -4.732 -3.340 1.00 92.00 101 MET A C 1
ATOM 800 O O . MET A 1 101 ? 10.972 -5.528 -2.607 1.00 92.00 101 MET A O 1
ATOM 804 N N . PRO A 1 102 ? 10.676 -3.418 -3.337 1.00 93.94 102 PRO A N 1
ATOM 805 C CA . PRO A 1 102 ? 11.676 -2.849 -2.440 1.00 93.94 102 PRO A CA 1
ATOM 806 C C . PRO A 1 102 ? 11.314 -3.082 -0.968 1.00 93.94 102 PRO A C 1
ATOM 808 O O . PRO A 1 102 ? 10.193 -2.793 -0.547 1.00 93.94 102 PRO A O 1
ATOM 811 N N . GLY A 1 103 ? 12.278 -3.540 -0.163 1.00 93.75 103 GLY A N 1
ATOM 812 C CA . GLY A 1 103 ? 12.057 -3.822 1.263 1.00 93.75 103 GLY A CA 1
ATOM 813 C C . GLY A 1 103 ? 11.608 -2.595 2.064 1.00 93.75 103 GLY A C 1
ATOM 814 O O . GLY A 1 103 ? 10.757 -2.712 2.940 1.00 93.75 103 GLY A O 1
ATOM 815 N N . VAL A 1 104 ? 12.093 -1.400 1.704 1.00 94.75 104 VAL A N 1
ATOM 816 C CA . VAL A 1 104 ? 11.645 -0.136 2.316 1.00 94.75 104 VAL A CA 1
ATOM 817 C C . VAL A 1 104 ? 10.142 0.088 2.129 1.00 94.75 104 VAL A C 1
ATOM 819 O O . VAL A 1 104 ? 9.465 0.476 3.071 1.00 94.75 104 VAL A O 1
ATOM 822 N N . LEU A 1 105 ? 9.580 -0.260 0.966 1.00 93.81 105 LEU A N 1
ATOM 823 C CA . LEU A 1 105 ? 8.144 -0.111 0.721 1.00 93.81 105 LEU A CA 1
ATOM 824 C C . LEU A 1 105 ? 7.316 -1.117 1.526 1.00 93.81 105 LEU A C 1
ATOM 826 O O . LEU A 1 105 ? 6.187 -0.808 1.886 1.00 93.81 105 LEU A O 1
ATOM 830 N N . MET A 1 106 ? 7.861 -2.294 1.855 1.00 92.44 106 MET A N 1
ATOM 831 C CA . MET A 1 106 ? 7.188 -3.236 2.761 1.00 92.44 106 MET A CA 1
ATOM 832 C C . MET A 1 106 ? 7.066 -2.657 4.177 1.00 92.44 106 MET A C 1
ATOM 834 O O . MET A 1 106 ? 6.018 -2.791 4.810 1.00 92.44 106 MET A O 1
ATOM 838 N N . VAL A 1 107 ? 8.113 -1.976 4.654 1.00 94.00 107 VAL A N 1
ATOM 839 C CA . VAL A 1 107 ? 8.093 -1.282 5.951 1.00 94.00 107 VAL A CA 1
ATOM 840 C C . VAL A 1 107 ? 7.101 -0.121 5.925 1.00 94.00 107 VAL A C 1
ATOM 842 O O . VAL A 1 107 ? 6.312 0.014 6.857 1.00 94.00 107 VAL A O 1
ATOM 845 N N . GLU A 1 108 ? 7.059 0.654 4.839 1.00 94.31 108 GLU A N 1
ATOM 846 C CA . GLU A 1 108 ? 6.084 1.742 4.712 1.00 94.31 108 GLU A CA 1
ATOM 847 C C . GLU A 1 108 ? 4.638 1.244 4.702 1.00 94.31 108 GLU A C 1
ATOM 849 O O . GLU A 1 108 ? 3.775 1.837 5.346 1.00 94.31 108 GLU A O 1
ATOM 854 N N . VAL A 1 109 ? 4.352 0.110 4.052 1.00 94.56 109 VAL A N 1
ATOM 855 C CA . VAL A 1 109 ? 3.016 -0.507 4.120 1.00 94.56 109 VAL A CA 1
ATOM 856 C C . VAL A 1 109 ? 2.657 -0.839 5.571 1.00 94.56 109 VAL A C 1
ATOM 858 O O . VAL A 1 109 ? 1.553 -0.528 6.020 1.00 94.56 109 VAL A O 1
ATOM 861 N N . SER A 1 110 ? 3.595 -1.416 6.331 1.00 92.69 110 SER A N 1
ATOM 862 C CA . SER A 1 110 ? 3.392 -1.691 7.756 1.00 92.69 110 SER A CA 1
ATOM 863 C C . SER A 1 110 ? 3.151 -0.412 8.562 1.00 92.69 110 SER A C 1
ATOM 865 O O . SER A 1 110 ? 2.307 -0.410 9.458 1.00 92.69 110 SER A O 1
ATOM 867 N N . HIS A 1 111 ? 3.857 0.677 8.249 1.00 93.75 111 HIS A N 1
ATOM 868 C CA . HIS A 1 111 ? 3.677 1.971 8.904 1.00 93.75 111 HIS A CA 1
ATOM 869 C C . HIS A 1 111 ? 2.287 2.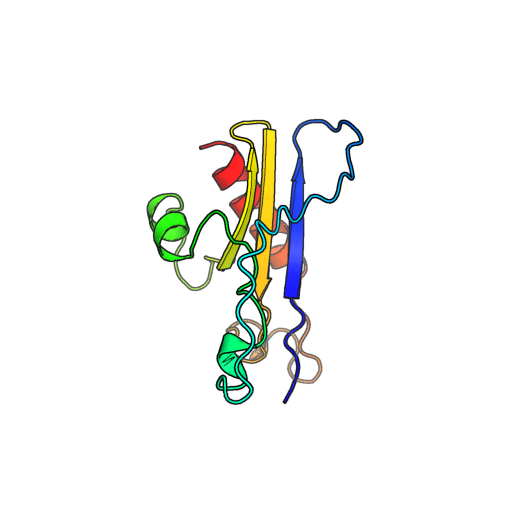567 8.629 1.00 93.75 111 HIS A C 1
ATOM 871 O O . HIS A 1 111 ? 1.602 2.988 9.561 1.00 93.75 111 HIS A O 1
ATOM 877 N N . LEU A 1 112 ? 1.827 2.545 7.373 1.00 93.75 112 LEU A N 1
ATOM 878 C CA . LEU A 1 112 ? 0.493 3.026 7.000 1.00 93.75 112 LEU A CA 1
ATOM 879 C C . LEU A 1 112 ? -0.617 2.231 7.701 1.00 93.75 112 LEU A C 1
A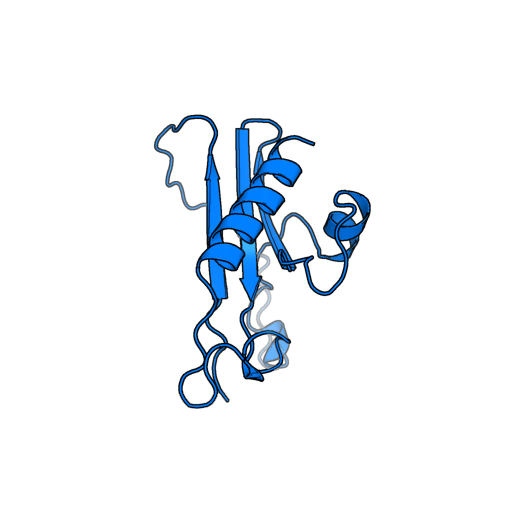TOM 881 O O . LEU A 1 112 ? -1.567 2.825 8.209 1.00 93.75 112 LEU A O 1
ATOM 885 N N . ILE A 1 113 ? -0.485 0.902 7.780 1.00 92.75 113 ILE A N 1
ATOM 886 C CA . ILE A 1 113 ? -1.437 0.045 8.507 1.00 92.75 113 ILE A CA 1
ATOM 887 C C . ILE A 1 113 ? -1.419 0.365 10.007 1.00 92.75 113 ILE A C 1
ATOM 889 O O . ILE A 1 113 ? -2.477 0.457 10.628 1.00 92.75 113 ILE A O 1
ATOM 893 N N . ALA A 1 114 ? -0.239 0.584 10.593 1.00 92.25 114 ALA A N 1
ATOM 894 C CA . ALA A 1 114 ? -0.114 0.960 11.999 1.00 92.25 114 ALA A CA 1
ATOM 895 C C . ALA A 1 114 ? -0.752 2.326 12.302 1.00 92.25 114 ALA A C 1
ATOM 897 O O . ALA A 1 114 ? -1.368 2.494 13.354 1.00 92.25 114 ALA A O 1
ATOM 898 N N . PHE A 1 115 ? -0.651 3.291 11.382 1.00 92.50 115 PHE A N 1
ATOM 899 C CA . PHE A 1 115 ? -1.355 4.566 11.509 1.00 92.50 115 PHE A CA 1
ATOM 900 C C . PHE A 1 115 ? -2.873 4.368 11.466 1.00 92.50 115 PHE A C 1
ATOM 902 O O . PHE A 1 115 ? -3.567 4.890 12.334 1.00 92.50 115 PHE A O 1
ATOM 909 N N . VAL A 1 116 ? -3.383 3.570 10.518 1.00 90.75 116 VAL A N 1
ATOM 910 C CA . VAL A 1 116 ? -4.817 3.239 10.446 1.00 90.75 116 VAL A CA 1
ATOM 911 C C . VAL A 1 116 ? -5.293 2.588 11.744 1.00 90.75 116 VAL A C 1
ATOM 913 O O . VAL A 1 116 ? -6.341 2.967 12.243 1.00 90.75 116 VAL A O 1
ATOM 916 N N . ALA A 1 117 ? -4.511 1.683 12.343 1.00 89.69 117 ALA A N 1
ATOM 917 C CA . ALA A 1 117 ? -4.844 1.055 13.627 1.00 89.69 117 ALA A CA 1
ATOM 918 C C . ALA A 1 117 ? -4.945 2.043 14.805 1.00 89.69 117 ALA A C 1
ATOM 920 O O . ALA A 1 117 ? -5.500 1.696 15.846 1.00 89.69 117 ALA A O 1
ATOM 921 N N . ARG A 1 118 ? -4.350 3.237 14.687 1.00 87.75 118 ARG A N 1
ATOM 922 C CA . ARG A 1 118 ? -4.286 4.241 15.758 1.00 87.75 118 ARG A CA 1
ATOM 923 C C . ARG A 1 118 ? -5.374 5.313 15.666 1.00 87.75 118 ARG A C 1
ATOM 925 O O . ARG A 1 118 ? -5.602 5.988 16.672 1.00 87.75 118 ARG A O 1
ATOM 932 N N . VAL A 1 119 ? -5.980 5.480 14.494 1.00 81.25 119 VAL A N 1
ATOM 933 C CA . VAL A 1 119 ? -7.199 6.282 14.313 1.00 81.25 119 VAL A CA 1
ATOM 934 C C . VAL A 1 119 ? -8.358 5.548 14.963 1.00 81.25 119 VAL A C 1
ATOM 936 O O . VAL A 1 119 ? -9.121 6.219 15.687 1.00 81.25 119 VAL A O 1
#